Protein AF-A0A951EKY8-F1 (afdb_monomer_lite)

Secondary structure (DSSP, 8-state):
------------------------SS-PEE--TTTTT--HHHHHHHHHHHTTTT-SEEEEEETTEEEEEEE-TT--TTS----GGGHHHHHHHHHHHHHHTTSS--TT-BGGGGGTTS--SS--HHHHT-BHHHHHTT-S-PPP---------

pLDDT: mean 85.03, std 20.16, range [32.09, 98.56]

Structure (mmCIF, N/CA/C/O backbone):
data_AF-A0A951EKY8-F1
#
_entry.id   AF-A0A951EKY8-F1
#
loop_
_atom_site.group_PDB
_atom_site.id
_atom_site.type_symbol
_atom_site.label_atom_id
_atom_site.label_alt_id
_atom_site.label_comp_id
_atom_site.label_asym_id
_atom_site.label_entity_id
_atom_site.label_seq_id
_atom_site.pdbx_PDB_ins_code
_atom_site.Cartn_x
_atom_site.Cartn_y
_atom_site.Cartn_z
_atom_site.occupancy
_atom_site.B_iso_or_equiv
_atom_site.auth_seq_id
_atom_site.auth_comp_id
_atom_site.auth_asym_id
_atom_site.auth_atom_id
_atom_site.pdbx_PDB_model_num
ATOM 1 N N . MET A 1 1 ? 13.564 -59.745 21.429 1.00 41.94 1 MET A N 1
ATOM 2 C CA . MET A 1 1 ? 13.592 -58.580 20.518 1.00 41.94 1 MET A CA 1
ATOM 3 C C . MET A 1 1 ? 12.880 -58.954 19.229 1.00 41.94 1 MET A C 1
ATOM 5 O O . MET A 1 1 ? 13.396 -59.755 18.466 1.00 41.94 1 MET A O 1
ATOM 9 N N . SER A 1 2 ? 11.675 -58.434 19.017 1.00 32.09 2 SER A N 1
ATOM 10 C CA . SER A 1 2 ? 11.011 -58.405 17.710 1.00 32.09 2 SER A CA 1
ATOM 11 C C . SER A 1 2 ? 10.095 -57.192 17.715 1.00 32.09 2 SER A C 1
ATOM 13 O O . SER A 1 2 ? 9.207 -57.085 18.557 1.00 32.09 2 SER A O 1
ATOM 15 N N . ALA A 1 3 ? 10.426 -56.234 16.858 1.00 32.66 3 ALA A N 1
ATOM 16 C CA . ALA A 1 3 ? 9.755 -54.956 16.724 1.00 32.66 3 ALA A CA 1
ATOM 17 C C . ALA A 1 3 ? 8.484 -55.132 15.883 1.00 32.66 3 ALA A C 1
ATOM 19 O O . ALA A 1 3 ? 8.547 -55.653 14.772 1.00 32.66 3 ALA A O 1
ATOM 20 N N . MET A 1 4 ? 7.340 -54.690 16.406 1.00 35.25 4 MET A N 1
ATOM 21 C CA . MET A 1 4 ? 6.125 -54.501 15.616 1.00 35.25 4 MET A CA 1
ATOM 22 C C . MET A 1 4 ? 6.149 -53.097 15.010 1.00 35.25 4 MET A C 1
ATOM 24 O O . MET A 1 4 ? 6.142 -52.096 15.724 1.00 35.25 4 MET A O 1
ATOM 28 N N . LEU A 1 5 ? 6.203 -53.046 13.680 1.00 34.22 5 LEU A N 1
ATOM 29 C CA . LEU A 1 5 ? 6.086 -51.838 12.872 1.00 34.22 5 LEU A CA 1
ATOM 30 C C . LEU A 1 5 ? 4.602 -51.430 12.825 1.00 34.22 5 LEU A C 1
ATOM 32 O O . LEU A 1 5 ? 3.786 -52.131 12.230 1.00 34.22 5 LEU A O 1
ATOM 36 N N . ALA A 1 6 ? 4.236 -50.313 13.454 1.00 37.16 6 ALA A N 1
ATOM 37 C CA . ALA A 1 6 ? 2.909 -49.723 13.306 1.00 37.16 6 ALA A CA 1
ATOM 38 C C . ALA A 1 6 ? 2.888 -48.850 12.041 1.00 37.16 6 ALA A C 1
ATOM 40 O O . ALA A 1 6 ? 3.453 -47.758 12.015 1.00 37.16 6 ALA A O 1
ATOM 41 N N . ALA A 1 7 ? 2.256 -49.343 10.975 1.00 38.19 7 ALA A N 1
ATOM 42 C CA . ALA A 1 7 ? 2.023 -48.573 9.758 1.00 38.19 7 ALA A CA 1
ATOM 43 C C . ALA A 1 7 ? 0.851 -47.600 9.976 1.00 38.19 7 ALA A C 1
ATOM 45 O O . ALA A 1 7 ? -0.319 -47.987 9.920 1.00 38.19 7 ALA A O 1
ATOM 46 N N . ALA A 1 8 ? 1.164 -46.328 10.232 1.00 42.41 8 ALA A N 1
ATOM 47 C CA . ALA A 1 8 ? 0.175 -45.259 10.261 1.00 42.41 8 ALA A CA 1
ATOM 48 C C . ALA A 1 8 ? -0.400 -45.059 8.851 1.00 42.41 8 ALA A C 1
ATOM 50 O O . ALA A 1 8 ? 0.282 -44.585 7.943 1.00 42.41 8 ALA A O 1
ATOM 51 N N . HIS A 1 9 ? -1.662 -45.441 8.662 1.00 40.03 9 HIS A N 1
ATOM 52 C CA . HIS A 1 9 ? -2.409 -45.111 7.455 1.00 40.03 9 HIS A CA 1
ATOM 53 C C . HIS A 1 9 ? -2.763 -43.624 7.506 1.00 40.03 9 HIS A C 1
ATOM 55 O O . HIS A 1 9 ? -3.662 -43.211 8.238 1.00 40.03 9 HIS A O 1
ATOM 61 N N . VAL A 1 10 ? -2.040 -42.817 6.733 1.00 47.44 10 VAL A N 1
ATOM 62 C CA . VAL A 1 10 ? -2.426 -41.435 6.445 1.00 47.44 10 VAL A CA 1
ATOM 63 C C . VAL A 1 10 ? -3.639 -41.505 5.519 1.00 47.44 10 VAL A C 1
ATOM 65 O O . VAL A 1 10 ? -3.511 -41.759 4.324 1.00 47.44 10 VAL A O 1
ATOM 68 N N . GLY A 1 11 ? -4.835 -41.359 6.092 1.00 44.69 11 GLY A N 1
ATOM 69 C CA . GLY A 1 11 ? -6.054 -41.161 5.311 1.00 44.69 11 GLY A CA 1
ATOM 70 C C . GLY A 1 11 ? -5.935 -39.897 4.452 1.00 44.69 11 GLY A C 1
ATOM 71 O O . GLY A 1 11 ? -5.179 -38.989 4.813 1.00 44.69 11 GLY A O 1
ATOM 72 N N . PRO A 1 12 ? -6.652 -39.810 3.317 1.00 42.84 12 PRO A N 1
ATOM 73 C CA . PRO A 1 12 ? -6.589 -38.632 2.468 1.00 42.84 12 PRO A CA 1
ATOM 74 C C . PRO A 1 12 ? -6.970 -37.409 3.301 1.00 42.84 12 PRO A C 1
ATOM 76 O O . PRO A 1 12 ? -8.019 -37.388 3.952 1.00 42.84 12 PRO A O 1
ATOM 79 N N . ALA A 1 13 ? -6.090 -36.407 3.303 1.00 48.16 13 ALA A N 1
ATOM 80 C CA . ALA A 1 13 ? -6.372 -35.113 3.890 1.00 48.16 13 ALA A CA 1
ATOM 81 C C . ALA A 1 13 ? -7.689 -34.616 3.290 1.00 48.16 13 ALA A C 1
ATOM 83 O O . ALA A 1 13 ? -7.795 -34.411 2.079 1.00 48.16 13 ALA A O 1
ATOM 84 N N . ARG A 1 14 ? -8.716 -34.476 4.134 1.00 41.47 14 ARG A N 1
ATOM 85 C CA . ARG A 1 14 ? -9.937 -33.769 3.764 1.00 41.47 14 ARG A CA 1
ATOM 86 C C . ARG A 1 14 ? -9.487 -32.389 3.303 1.00 41.47 14 ARG A C 1
ATOM 88 O O . ARG A 1 14 ? -9.031 -31.596 4.123 1.00 41.47 14 ARG A O 1
ATOM 95 N N . ALA A 1 15 ? -9.594 -32.121 2.004 1.00 41.44 15 ALA A N 1
ATOM 96 C CA . ALA A 1 15 ? -9.589 -30.761 1.510 1.00 41.44 15 ALA A CA 1
ATOM 97 C C . ALA A 1 15 ? -10.687 -30.042 2.295 1.00 41.44 15 ALA A C 1
ATOM 99 O O . ALA A 1 15 ? -11.866 -30.383 2.170 1.00 41.44 15 ALA A O 1
ATOM 100 N N . GLN A 1 16 ? -10.290 -29.136 3.189 1.00 44.69 16 GLN A N 1
ATOM 101 C CA . GLN A 1 16 ? -11.216 -28.180 3.768 1.00 44.69 16 GLN A CA 1
ATOM 102 C C . GLN A 1 16 ? -11.884 -27.503 2.576 1.00 44.69 16 GLN A C 1
ATOM 104 O O . GLN A 1 16 ? -11.219 -26.846 1.775 1.00 44.69 16 GLN A O 1
AT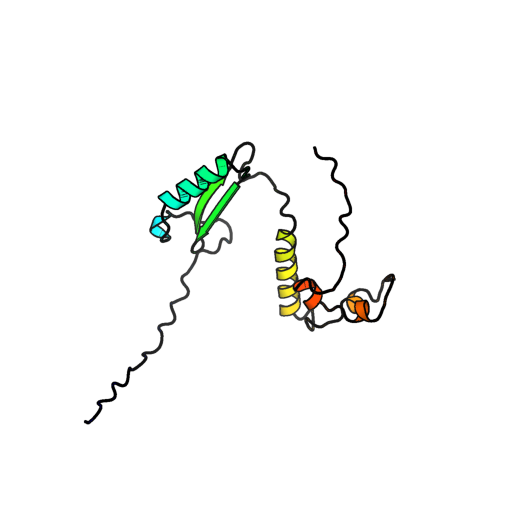OM 109 N N . THR A 1 17 ? -13.181 -27.765 2.409 1.00 43.06 17 THR A N 1
ATOM 110 C CA . THR A 1 17 ? -14.055 -26.994 1.531 1.00 43.06 17 THR A CA 1
ATOM 111 C C . THR A 1 17 ? -13.713 -25.538 1.758 1.00 43.06 17 THR A C 1
ATOM 113 O O . THR A 1 17 ? -13.765 -25.107 2.909 1.00 43.06 17 THR A O 1
ATOM 116 N N . ALA A 1 18 ? -13.293 -24.845 0.696 1.00 48.94 18 ALA A N 1
ATOM 117 C CA . ALA A 1 18 ? -13.015 -23.421 0.721 1.00 48.94 18 ALA A CA 1
ATOM 118 C C . ALA A 1 18 ? -14.198 -22.745 1.411 1.00 48.94 18 ALA A C 1
ATOM 120 O O . ALA A 1 18 ? -15.296 -22.685 0.854 1.00 48.94 18 ALA A O 1
ATOM 121 N N . ASP A 1 19 ? -13.989 -22.368 2.671 1.00 50.12 19 ASP A N 1
ATOM 122 C CA . ASP A 1 19 ? -14.980 -21.659 3.448 1.00 50.12 19 ASP A CA 1
ATOM 123 C C . ASP A 1 19 ? -15.334 -20.422 2.631 1.00 50.12 19 ASP A C 1
ATOM 125 O O . ASP A 1 19 ? -14.440 -19.747 2.103 1.00 50.12 19 ASP A O 1
ATOM 129 N N . GLN A 1 20 ? -16.631 -20.190 2.448 1.00 55.75 20 GLN A N 1
ATOM 130 C CA . GLN A 1 20 ? -17.171 -19.042 1.734 1.00 55.75 20 GLN A CA 1
ATOM 131 C C . GLN A 1 20 ? -16.903 -17.798 2.584 1.00 55.75 20 GLN A C 1
ATOM 133 O O . GLN A 1 20 ? -17.828 -17.174 3.099 1.00 55.75 20 GLN A O 1
ATOM 138 N N . SER A 1 21 ? -15.627 -17.455 2.785 1.00 56.38 21 SER A N 1
ATOM 139 C CA . SER A 1 21 ? -15.245 -16.189 3.377 1.00 56.38 21 SER A CA 1
ATOM 140 C C . SER A 1 21 ? -15.909 -15.127 2.509 1.00 56.38 21 SER A C 1
ATOM 142 O O . SER A 1 21 ? -15.647 -15.093 1.301 1.00 56.38 21 SER A O 1
ATOM 144 N N . PRO A 1 22 ? -16.818 -14.322 3.079 1.00 67.12 22 PRO A N 1
ATOM 145 C CA . PRO A 1 22 ? -17.482 -13.260 2.358 1.00 67.12 22 PRO A CA 1
ATOM 146 C C . PRO A 1 22 ? -16.401 -12.241 2.025 1.00 67.12 22 PRO A C 1
ATOM 148 O O . PRO A 1 22 ? -16.022 -11.411 2.843 1.00 67.12 22 PRO A O 1
ATOM 151 N N . TRP A 1 23 ? -15.821 -12.376 0.837 1.00 58.78 23 TRP A N 1
ATOM 152 C CA . TRP A 1 23 ? -14.910 -11.380 0.312 1.00 58.78 23 TRP A CA 1
ATOM 153 C C . TRP A 1 23 ? -15.731 -10.116 0.061 1.00 58.78 23 TRP A C 1
ATOM 155 O O . TRP A 1 23 ? -16.798 -10.199 -0.559 1.00 58.78 23 TRP A O 1
ATOM 165 N N . PRO A 1 24 ? -15.278 -8.950 0.535 1.00 62.19 24 PRO A N 1
ATOM 166 C CA . PRO A 1 24 ? -16.014 -7.712 0.352 1.00 62.19 24 PRO A CA 1
ATOM 167 C C . PRO A 1 24 ? -16.027 -7.376 -1.139 1.00 62.19 24 PRO A C 1
ATOM 169 O O . PRO A 1 24 ? -15.028 -6.970 -1.724 1.00 62.19 24 PRO A O 1
ATOM 172 N N . THR A 1 25 ? -17.171 -7.588 -1.779 1.00 70.88 25 THR A N 1
ATOM 173 C CA . THR A 1 25 ? -17.420 -7.101 -3.143 1.00 70.88 25 THR A CA 1
ATOM 174 C C . THR A 1 25 ? -18.167 -5.773 -3.119 1.00 70.88 25 THR A C 1
ATOM 176 O O . THR A 1 25 ? -17.973 -4.951 -4.008 1.00 70.88 25 THR A O 1
ATOM 179 N N . LYS A 1 26 ? -18.998 -5.542 -2.095 1.00 70.88 26 LYS A N 1
ATOM 180 C CA . LYS A 1 26 ? -19.759 -4.297 -1.906 1.00 70.88 26 LYS A CA 1
ATOM 181 C C . LYS A 1 26 ? -19.618 -3.729 -0.501 1.00 70.88 26 LYS A C 1
ATOM 183 O O . LYS A 1 26 ? -19.402 -2.535 -0.358 1.00 70.88 26 LYS A O 1
ATOM 188 N N . GLU A 1 27 ? -19.702 -4.585 0.512 1.00 81.62 27 GLU A N 1
ATOM 189 C CA . GLU A 1 27 ? -19.595 -4.202 1.918 1.00 81.62 27 GLU A CA 1
ATOM 190 C C . GLU A 1 27 ? -18.821 -5.268 2.690 1.00 81.62 27 GLU A C 1
ATOM 192 O O . GLU A 1 27 ? -18.762 -6.435 2.285 1.00 81.62 27 GLU A O 1
ATOM 197 N N . TRP A 1 28 ? -18.226 -4.853 3.804 1.00 88.44 28 TRP A N 1
ATOM 198 C CA . TRP A 1 28 ? -17.619 -5.759 4.763 1.00 88.44 28 TRP A CA 1
ATOM 199 C C . TRP A 1 28 ? -18.658 -6.212 5.782 1.00 88.44 28 TRP A C 1
ATOM 201 O O . TRP A 1 28 ? -19.403 -5.400 6.324 1.00 88.44 28 TRP A O 1
ATOM 211 N N . LEU A 1 29 ? -18.667 -7.507 6.093 1.00 92.25 29 LEU A N 1
ATOM 212 C CA . LEU A 1 29 ? -19.410 -8.003 7.246 1.00 92.25 29 LEU A CA 1
ATOM 213 C C . LEU A 1 29 ? -18.609 -7.762 8.527 1.00 92.25 29 LEU A C 1
ATOM 215 O O . LEU A 1 29 ? -17.379 -7.813 8.514 1.00 92.25 29 LEU A O 1
ATOM 219 N N . THR A 1 30 ? -19.305 -7.566 9.641 1.00 94.19 30 THR A N 1
ATOM 220 C CA . THR A 1 30 ? -18.710 -7.486 10.979 1.00 94.19 30 THR A CA 1
ATOM 221 C C . THR A 1 30 ? -18.943 -8.788 11.748 1.00 94.19 30 THR A C 1
ATOM 223 O O . THR A 1 30 ? -19.870 -9.545 11.455 1.00 94.19 30 THR A O 1
ATOM 226 N N . SER A 1 31 ? -18.076 -9.095 12.710 1.00 96.19 31 SER A N 1
ATOM 227 C CA . SER A 1 31 ? -18.260 -10.205 13.654 1.00 96.19 31 SER A CA 1
ATOM 228 C C . SER A 1 31 ? -17.522 -9.916 14.952 1.00 96.19 31 SER A C 1
ATOM 230 O O . SER A 1 31 ? -16.644 -9.054 15.004 1.00 96.19 31 SER A O 1
ATOM 232 N N . THR A 1 32 ? -17.904 -10.615 16.016 1.00 97.88 32 THR A N 1
ATOM 233 C CA . THR A 1 32 ? -17.238 -10.471 17.310 1.00 97.88 32 THR A CA 1
ATOM 234 C C . THR A 1 32 ? -15.820 -11.058 17.278 1.00 97.88 32 THR A C 1
ATOM 236 O O . THR A 1 32 ? -15.546 -11.985 16.505 1.00 97.88 32 THR A O 1
ATOM 239 N N . PRO A 1 33 ? -14.905 -10.563 18.132 1.00 98.25 33 PRO A N 1
ATOM 240 C CA . PRO A 1 33 ? -13.596 -11.179 18.324 1.00 98.25 33 PRO A CA 1
ATOM 241 C C . PRO A 1 33 ? -13.673 -12.684 18.574 1.00 98.25 33 PRO A C 1
ATOM 243 O O . PRO A 1 33 ? -12.987 -13.449 17.897 1.00 98.25 33 PRO A O 1
ATOM 246 N N . GLU A 1 34 ? -14.551 -13.120 19.473 1.00 98.50 34 GLU A N 1
ATOM 247 C CA . GLU A 1 34 ? -14.663 -14.506 19.920 1.00 98.50 34 GLU A CA 1
ATOM 248 C C . GLU A 1 34 ? -15.107 -15.449 18.794 1.00 98.50 34 GLU A C 1
ATOM 250 O O . GLU A 1 34 ? -14.520 -16.518 18.622 1.00 98.50 34 GLU A O 1
ATOM 255 N N . GLU A 1 35 ? -16.079 -15.040 17.974 1.00 97.62 35 GLU A N 1
ATOM 256 C CA . GLU A 1 35 ? -16.511 -15.796 16.786 1.00 97.62 35 GLU A CA 1
ATOM 257 C C . GLU A 1 35 ? -15.394 -15.940 15.753 1.00 97.62 35 GLU A C 1
ATOM 259 O O . GLU A 1 35 ? -15.322 -16.940 15.039 1.00 97.62 35 GLU A O 1
ATOM 264 N N . GLN A 1 36 ? -14.501 -14.953 15.686 1.00 97.00 36 GLN A N 1
ATOM 265 C CA . GLN A 1 36 ? -13.315 -15.013 14.846 1.00 97.00 36 GLN A CA 1
ATOM 266 C C . GLN A 1 36 ? -12.106 -15.599 15.574 1.00 97.00 36 GLN A C 1
ATOM 268 O O . GLN A 1 36 ? -11.016 -15.571 15.012 1.00 97.00 36 GLN A O 1
ATOM 273 N N . GLY A 1 37 ? -12.261 -16.154 16.782 1.00 97.62 37 GLY A N 1
ATOM 274 C CA . GLY A 1 37 ? -11.191 -16.781 17.561 1.00 97.62 37 GLY A CA 1
ATOM 275 C C . GLY A 1 37 ? -10.108 -15.802 18.023 1.00 97.62 37 GLY A C 1
ATOM 276 O O . GLY A 1 37 ? -8.923 -16.139 17.981 1.00 97.62 37 GLY A O 1
ATOM 277 N N . MET A 1 38 ? -10.496 -14.576 18.368 1.00 98.12 38 MET A N 1
ATOM 278 C CA . MET A 1 38 ? -9.640 -13.493 18.853 1.00 98.12 38 MET A CA 1
ATOM 279 C C . MET A 1 38 ? -10.060 -13.073 20.269 1.00 98.12 38 MET A C 1
ATOM 281 O O . MET A 1 38 ? -11.238 -13.097 20.607 1.00 98.12 38 MET A O 1
ATOM 285 N N . ASP A 1 39 ? -9.091 -12.677 21.096 1.00 98.38 39 ASP A N 1
ATOM 286 C CA . ASP A 1 39 ? -9.329 -12.174 22.456 1.00 98.38 39 ASP A CA 1
ATOM 287 C C . ASP A 1 39 ? -9.780 -10.703 22.410 1.00 98.38 39 ASP A C 1
ATOM 289 O O . ASP A 1 39 ? -8.990 -9.814 22.068 1.00 98.38 39 ASP A O 1
ATOM 293 N N . SER A 1 40 ? -11.037 -10.433 22.777 1.00 98.31 40 SER A N 1
ATOM 294 C CA . SER A 1 40 ? -11.578 -9.070 22.844 1.00 98.31 40 SER A CA 1
ATOM 295 C C . SER A 1 40 ? -10.815 -8.170 23.816 1.00 98.31 40 SER A C 1
ATOM 297 O O . SER A 1 40 ? -10.634 -6.985 23.531 1.00 98.31 40 SER A O 1
ATOM 299 N N . ALA A 1 41 ? -10.284 -8.704 24.920 1.00 98.56 41 ALA A N 1
ATOM 300 C CA . ALA A 1 41 ? -9.504 -7.918 25.868 1.00 98.56 41 ALA A CA 1
ATOM 301 C C . ALA A 1 41 ? -8.157 -7.488 25.267 1.00 98.56 41 ALA A C 1
ATOM 303 O O . ALA A 1 41 ? -7.680 -6.385 25.545 1.00 98.56 41 ALA A O 1
ATOM 304 N N . ALA A 1 42 ? -7.535 -8.325 24.433 1.00 98.31 42 ALA A N 1
ATOM 305 C CA . ALA A 1 42 ? -6.325 -7.955 23.701 1.00 98.31 42 ALA A CA 1
ATOM 306 C C . ALA A 1 42 ? -6.592 -6.863 22.661 1.00 98.31 42 ALA A C 1
ATOM 308 O O . ALA A 1 42 ? -5.829 -5.898 22.587 1.00 98.31 42 ALA A O 1
ATOM 309 N N . LEU A 1 43 ? -7.688 -6.977 21.909 1.00 98.38 43 LEU A N 1
ATOM 310 C CA . LEU A 1 43 ? -8.085 -5.962 20.931 1.00 98.38 43 LEU A CA 1
ATOM 311 C C . LEU A 1 43 ? -8.430 -4.633 21.609 1.00 98.38 43 LEU A C 1
ATOM 313 O O . LEU A 1 43 ? -7.968 -3.588 21.160 1.00 98.38 43 LEU A O 1
ATOM 317 N N . ALA A 1 44 ? -9.124 -4.661 22.748 1.00 98.12 44 ALA A N 1
ATOM 318 C CA . ALA A 1 44 ? -9.398 -3.463 23.538 1.00 98.12 44 ALA A CA 1
ATOM 319 C C . ALA A 1 44 ? -8.109 -2.774 24.025 1.00 98.12 44 ALA A C 1
ATOM 321 O O . ALA A 1 44 ? -8.003 -1.550 23.960 1.00 98.12 44 ALA A O 1
ATOM 322 N N . ARG A 1 45 ? -7.096 -3.542 24.460 1.00 98.12 45 ARG A N 1
ATOM 323 C CA . ARG A 1 45 ? -5.778 -2.984 24.817 1.00 98.12 45 ARG A CA 1
ATOM 324 C C . ARG A 1 45 ? -5.083 -2.336 23.619 1.00 98.12 45 ARG A C 1
ATOM 326 O O . ARG A 1 45 ? -4.471 -1.288 23.793 1.00 98.12 45 ARG A O 1
ATOM 333 N N . LEU A 1 46 ? -5.185 -2.924 22.426 1.00 97.75 46 LEU A N 1
ATOM 334 C CA . LEU A 1 46 ? -4.626 -2.3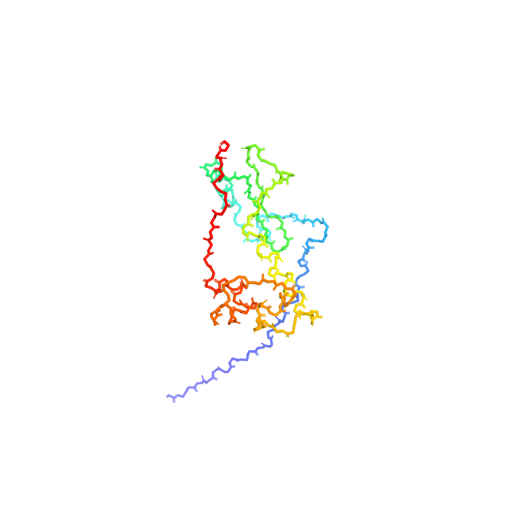42 21.201 1.00 97.75 46 LEU A CA 1
ATOM 335 C C . LEU A 1 46 ? -5.349 -1.044 20.808 1.00 97.75 46 LEU A C 1
ATOM 337 O O . LEU A 1 46 ? -4.696 -0.060 20.473 1.00 97.75 46 LEU A O 1
ATOM 341 N N . VAL A 1 47 ? -6.680 -1.009 20.917 1.00 98.00 47 VAL A N 1
ATOM 342 C CA . VAL A 1 47 ? -7.461 0.216 20.689 1.00 98.00 47 VAL A CA 1
ATOM 343 C C . VAL A 1 47 ? -7.051 1.310 21.680 1.00 98.00 47 VAL A C 1
ATOM 345 O O . VAL A 1 47 ? -6.783 2.436 21.266 1.00 98.00 47 VAL A O 1
ATOM 348 N N . ALA A 1 48 ? -6.928 0.980 22.969 1.00 97.19 48 ALA A N 1
ATOM 349 C CA . ALA A 1 48 ? -6.482 1.926 23.993 1.00 97.19 48 ALA A CA 1
ATOM 350 C C . ALA A 1 48 ? -5.035 2.399 23.774 1.00 97.19 48 ALA A C 1
ATOM 352 O O . ALA A 1 48 ? -4.713 3.555 24.043 1.00 97.19 48 ALA A O 1
ATOM 353 N N . TYR A 1 49 ? -4.164 1.525 23.261 1.00 97.38 49 TYR A N 1
ATOM 354 C CA . TYR A 1 49 ? -2.788 1.876 22.920 1.00 97.38 49 TYR A CA 1
ATOM 355 C C . TYR A 1 49 ? -2.740 2.987 21.864 1.00 97.38 49 TYR A C 1
ATOM 357 O O . TYR A 1 49 ? -1.995 3.951 22.042 1.00 97.38 49 TYR A O 1
ATOM 365 N N . GLY A 1 50 ? -3.575 2.907 20.821 1.00 96.25 50 GLY A N 1
ATOM 366 C CA . GLY A 1 50 ? -3.621 3.913 19.754 1.00 96.25 50 GLY A CA 1
ATOM 367 C C . GLY A 1 50 ? -3.932 5.332 20.245 1.00 96.25 50 GLY A C 1
ATOM 368 O O . GLY A 1 50 ? -3.353 6.287 19.736 1.00 96.25 50 GLY A O 1
ATOM 369 N N . THR A 1 51 ? -4.737 5.480 21.307 1.00 92.31 51 THR A N 1
ATOM 370 C CA . THR A 1 51 ? -5.062 6.791 21.907 1.00 92.31 51 THR A CA 1
ATOM 371 C C . THR A 1 51 ? -3.823 7.543 22.410 1.00 92.31 51 THR A C 1
ATOM 373 O O . THR A 1 51 ? -3.846 8.767 22.483 1.00 92.31 51 THR A O 1
ATOM 376 N N . GLY A 1 52 ? -2.747 6.833 22.762 1.00 91.81 52 GLY A N 1
ATOM 377 C CA . GLY A 1 52 ? -1.500 7.427 23.256 1.00 91.81 52 GLY A CA 1
ATOM 378 C C . GLY A 1 52 ? -0.344 7.455 22.251 1.00 91.81 52 GLY A C 1
ATOM 379 O O . GLY A 1 52 ? 0.758 7.813 22.656 1.00 91.81 52 GLY A O 1
ATOM 380 N N . HIS A 1 53 ? -0.553 7.028 20.999 1.00 95.00 53 HIS A N 1
ATOM 381 C CA . HIS A 1 53 ? 0.531 6.774 20.033 1.00 95.00 53 HIS A CA 1
ATOM 382 C C . HIS A 1 53 ? 0.241 7.314 18.624 1.00 95.00 53 HIS A C 1
ATOM 384 O O . HIS A 1 53 ? 0.701 6.732 17.644 1.00 95.00 53 HIS A O 1
ATOM 390 N N . ASP A 1 54 ? -0.511 8.413 18.525 1.00 92.12 54 ASP A N 1
ATOM 391 C CA . ASP A 1 54 ? -0.783 9.131 17.269 1.00 92.12 54 ASP A CA 1
ATOM 392 C C . ASP A 1 54 ? -1.344 8.236 16.151 1.00 92.12 54 ASP A C 1
ATOM 394 O O . ASP A 1 54 ? -0.981 8.357 14.981 1.00 92.12 54 ASP A O 1
ATOM 398 N N . PHE A 1 55 ? -2.216 7.290 16.507 1.00 96.31 55 PHE A N 1
ATOM 399 C CA . PHE A 1 55 ? -2.954 6.542 15.496 1.00 96.31 55 PHE A CA 1
ATOM 400 C C . PHE A 1 55 ? -4.026 7.446 14.907 1.00 96.31 55 PHE A C 1
ATOM 402 O O . PHE A 1 55 ? -4.776 8.059 15.654 1.00 96.31 55 PHE A O 1
ATOM 409 N N . ASP A 1 56 ? -4.156 7.453 13.584 1.00 95.75 56 ASP A N 1
ATOM 410 C CA . ASP A 1 56 ? -5.312 8.065 12.926 1.00 95.75 56 ASP A CA 1
ATOM 411 C C . ASP A 1 56 ? -6.505 7.088 12.939 1.00 95.75 56 ASP A C 1
ATOM 413 O O . ASP A 1 56 ? -7.645 7.450 13.237 1.00 95.75 56 ASP A O 1
ATOM 417 N N . SER A 1 57 ? -6.236 5.805 12.666 1.00 96.62 57 SER A N 1
ATOM 418 C CA . SER A 1 57 ? -7.224 4.721 12.669 1.00 96.62 57 SER A CA 1
ATOM 419 C C . SER A 1 57 ? -6.586 3.342 12.885 1.00 96.62 57 SER A C 1
ATOM 421 O O . SER A 1 57 ? -5.376 3.161 12.735 1.00 96.62 57 SER A O 1
ATOM 423 N N . LEU A 1 58 ? -7.414 2.357 13.239 1.00 97.19 58 LEU A N 1
ATOM 424 C CA . LEU A 1 58 ? -7.070 0.939 13.336 1.00 97.19 58 LEU A CA 1
ATOM 425 C C . LEU A 1 58 ? -8.209 0.104 12.747 1.00 97.19 58 LEU A C 1
ATOM 427 O O . LEU A 1 58 ? -9.345 0.226 13.194 1.00 97.19 58 LEU A O 1
ATOM 431 N N . LEU A 1 59 ? -7.893 -0.798 11.817 1.00 96.50 59 LEU A N 1
ATOM 432 C CA . LEU A 1 59 ? -8.837 -1.766 11.258 1.00 96.50 59 LEU A CA 1
ATOM 433 C C . LEU A 1 59 ? -8.245 -3.176 11.322 1.00 96.50 59 LEU A C 1
ATOM 435 O O . LEU A 1 59 ? -7.141 -3.418 10.835 1.00 96.50 59 LEU A O 1
ATOM 439 N N . VAL A 1 60 ? -8.989 -4.117 11.901 1.00 97.06 60 VAL A N 1
ATOM 440 C CA . VAL A 1 60 ? -8.599 -5.526 12.016 1.00 97.06 60 VAL A CA 1
ATOM 441 C C . VAL A 1 60 ? -9.652 -6.398 11.349 1.00 97.06 60 VAL A C 1
ATOM 443 O O . VAL A 1 60 ? -10.817 -6.418 11.752 1.00 97.06 60 VAL A O 1
ATOM 446 N N . VAL A 1 61 ? -9.216 -7.158 10.345 1.00 95.25 61 VAL A N 1
ATOM 447 C CA . VAL A 1 61 ? -10.052 -8.077 9.569 1.00 95.25 61 VAL A CA 1
ATOM 448 C C . VAL A 1 61 ? -9.554 -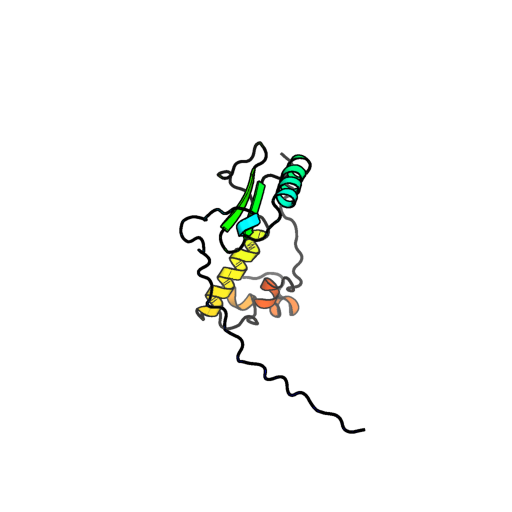9.507 9.753 1.00 95.25 61 VAL A C 1
ATOM 450 O O . VAL A 1 61 ? -8.360 -9.774 9.610 1.00 95.25 61 VAL A O 1
ATOM 453 N N . ARG A 1 62 ? -10.468 -10.451 10.002 1.00 94.38 62 ARG A N 1
ATOM 454 C CA . ARG A 1 62 ? -10.168 -11.888 10.048 1.00 94.38 62 ARG A CA 1
ATOM 455 C C . ARG A 1 62 ? -11.295 -12.705 9.412 1.00 94.38 62 ARG A C 1
ATOM 457 O O . ARG A 1 62 ? -12.464 -12.383 9.582 1.00 94.38 62 ARG A O 1
ATOM 464 N N . HIS A 1 63 ? -10.931 -13.726 8.631 1.00 92.88 63 HIS A N 1
ATOM 465 C CA . HIS A 1 63 ? -11.861 -14.571 7.856 1.00 92.88 63 HIS A CA 1
ATOM 466 C C . HIS A 1 63 ? -12.907 -13.758 7.055 1.00 92.88 63 HIS A C 1
ATOM 468 O O . HIS A 1 63 ? -14.102 -14.059 7.066 1.00 92.88 63 HIS A O 1
ATOM 474 N N . GLY A 1 64 ? -12.461 -12.673 6.408 1.00 91.38 64 GLY A N 1
ATOM 475 C CA . GLY A 1 64 ? -13.315 -11.800 5.592 1.00 91.38 64 GLY A CA 1
ATOM 476 C C . GLY A 1 64 ? -14.260 -10.881 6.377 1.00 91.38 64 GLY A C 1
ATOM 477 O O . GLY A 1 64 ? -15.169 -10.312 5.783 1.00 91.38 64 GLY A O 1
ATOM 478 N N . ARG A 1 65 ? -14.086 -10.736 7.697 1.00 93.00 65 ARG A N 1
ATOM 479 C CA . ARG A 1 65 ? -14.966 -9.930 8.555 1.00 93.00 65 ARG A CA 1
ATOM 480 C C . ARG A 1 65 ? -14.180 -8.897 9.343 1.00 93.00 65 ARG A C 1
ATOM 482 O O . ARG A 1 65 ? -13.092 -9.201 9.831 1.00 93.00 65 ARG A O 1
ATOM 489 N N . ILE A 1 66 ? -14.738 -7.701 9.488 1.00 95.50 66 ILE A N 1
ATOM 490 C CA . ILE A 1 66 ? -14.225 -6.682 10.404 1.00 95.50 66 ILE A CA 1
ATOM 491 C C . ILE A 1 66 ? -14.502 -7.156 11.830 1.00 95.50 66 ILE A C 1
ATOM 493 O O . ILE A 1 66 ? -15.643 -7.446 12.189 1.00 95.50 66 ILE A O 1
ATOM 497 N N . VAL A 1 67 ? -13.441 -7.245 12.624 1.00 97.69 67 VAL A N 1
ATOM 498 C CA . VAL A 1 67 ? -13.490 -7.708 14.018 1.00 97.69 67 VAL A CA 1
ATOM 499 C C . VAL A 1 67 ? -13.328 -6.549 14.991 1.00 97.69 67 VAL A C 1
ATOM 501 O O . VAL A 1 67 ? -13.879 -6.548 16.089 1.00 97.69 67 VAL A O 1
ATOM 504 N N . THR A 1 68 ? -12.540 -5.548 14.612 1.00 98.06 68 THR A N 1
ATOM 505 C CA . THR A 1 68 ? -12.335 -4.331 15.396 1.00 98.06 68 THR A CA 1
ATOM 506 C C . THR A 1 68 ? -11.986 -3.194 14.456 1.00 98.06 68 THR A C 1
ATOM 508 O O . THR A 1 68 ? -11.195 -3.368 13.531 1.00 98.06 68 THR A O 1
ATOM 511 N N . GLU A 1 69 ? -12.571 -2.035 14.719 1.00 96.94 69 GLU A N 1
ATOM 512 C CA . GLU A 1 69 ? -12.344 -0.801 13.986 1.00 96.94 69 GLU A CA 1
ATOM 513 C C . GLU A 1 69 ? -12.374 0.363 14.980 1.00 96.94 69 GLU A C 1
ATOM 515 O O . GLU A 1 69 ? -13.229 0.403 15.867 1.00 96.94 69 GLU A O 1
ATOM 520 N N . ALA A 1 70 ? -11.414 1.277 14.874 1.00 97.06 70 ALA A N 1
ATOM 521 C CA . ALA A 1 70 ? -11.317 2.457 15.722 1.00 97.06 70 ALA A CA 1
ATOM 522 C C . ALA A 1 70 ? -10.760 3.644 14.932 1.00 97.06 70 ALA A C 1
ATOM 524 O O . ALA A 1 70 ? -9.861 3.487 14.107 1.00 97.06 70 ALA A O 1
ATOM 525 N N . TYR A 1 71 ? -11.271 4.832 15.240 1.00 97.06 71 TYR A N 1
ATOM 526 C CA . TYR A 1 71 ? -10.854 6.108 14.668 1.00 97.06 71 TYR A CA 1
ATOM 527 C C . TYR A 1 71 ? -10.545 7.067 15.808 1.00 97.06 71 TYR A C 1
ATOM 529 O O . TYR A 1 71 ? -11.279 7.108 16.800 1.00 97.06 71 TYR A O 1
ATOM 537 N N . TYR A 1 72 ? -9.462 7.822 15.682 1.00 96.62 72 TYR A N 1
ATOM 538 C CA . TYR A 1 72 ? -8.991 8.710 16.738 1.00 96.62 72 TYR A CA 1
ATOM 539 C C . TYR A 1 72 ? -9.117 10.154 16.264 1.00 96.62 72 TYR A C 1
ATOM 541 O O . TYR A 1 72 ? -8.747 10.484 15.143 1.00 96.62 72 TYR A O 1
ATOM 549 N N . ALA A 1 73 ? -9.669 11.028 17.105 1.00 92.75 73 ALA A N 1
ATOM 550 C CA . ALA A 1 73 ? -9.931 12.408 16.710 1.00 92.75 73 ALA A CA 1
ATOM 551 C C . ALA A 1 73 ? -8.634 13.136 16.281 1.00 92.75 73 ALA A C 1
ATOM 553 O O . ALA A 1 73 ? -7.613 12.987 16.954 1.00 92.75 73 ALA A O 1
ATOM 554 N N . PRO A 1 74 ? -8.675 13.965 15.218 1.00 92.88 74 PRO A N 1
ATOM 555 C CA . PRO A 1 74 ? -9.863 14.396 14.470 1.00 92.88 74 PRO A CA 1
ATOM 556 C C . PRO A 1 74 ? -10.252 13.492 13.279 1.00 92.88 74 PRO A C 1
ATOM 558 O O . PRO A 1 74 ? -11.087 13.902 12.475 1.00 92.88 74 PRO A O 1
ATOM 561 N N . TYR A 1 75 ? -9.657 12.308 13.133 1.00 95.44 75 TYR A N 1
ATOM 562 C CA . TYR A 1 75 ? -9.849 11.433 11.975 1.00 95.44 75 TYR A CA 1
ATOM 563 C C . TYR A 1 75 ? -11.140 10.606 12.060 1.00 95.44 75 TYR A C 1
ATOM 565 O O . TYR A 1 75 ? -11.618 10.258 13.143 1.00 95.44 75 TYR A O 1
ATOM 573 N N . THR A 1 76 ? -11.703 10.290 10.895 1.00 94.38 76 THR A N 1
ATOM 574 C CA . THR A 1 76 ? -12.956 9.540 10.715 1.00 94.38 76 THR A CA 1
ATOM 575 C C . THR A 1 76 ? -12.810 8.539 9.566 1.00 94.38 76 THR A C 1
ATOM 577 O O . THR A 1 76 ? -11.902 8.663 8.746 1.00 94.38 76 THR A O 1
ATOM 580 N N . GLY A 1 77 ? -13.698 7.543 9.482 1.00 90.56 77 GLY A N 1
ATOM 581 C CA . GLY A 1 77 ? -13.610 6.484 8.461 1.00 90.56 77 GLY A CA 1
ATOM 582 C C . GLY A 1 77 ? -13.840 6.924 7.017 1.00 90.56 77 GLY A C 1
ATOM 583 O O . GLY A 1 77 ? -13.471 6.213 6.087 1.00 90.56 77 GLY A O 1
ATOM 584 N N . ASP A 1 78 ? -14.421 8.099 6.813 1.00 90.75 78 ASP A N 1
ATOM 585 C CA . ASP A 1 78 ? -14.637 8.723 5.509 1.00 90.75 78 ASP A CA 1
ATOM 586 C C . ASP A 1 78 ? -13.510 9.686 5.102 1.00 90.75 78 ASP A C 1
ATOM 588 O O . ASP A 1 78 ? -13.485 10.172 3.966 1.00 90.75 78 ASP A O 1
ATOM 592 N N . LEU A 1 79 ? -12.555 9.953 5.998 1.00 94.12 79 LEU A N 1
ATOM 593 C CA . LEU A 1 79 ? -11.447 10.853 5.718 1.00 94.12 79 LEU A CA 1
ATOM 594 C C . LEU A 1 79 ? -10.384 10.161 4.855 1.00 94.12 79 LEU A C 1
ATOM 596 O O . LEU A 1 79 ? -9.928 9.055 5.136 1.00 94.12 79 LEU A O 1
ATOM 600 N N . GLN A 1 80 ? -9.966 10.827 3.780 1.00 93.69 80 GLN A N 1
ATOM 601 C CA . GLN A 1 80 ? -8.937 10.302 2.885 1.00 93.69 80 GLN A CA 1
ATOM 602 C C . GLN A 1 80 ? -7.538 10.458 3.490 1.00 93.69 80 GLN A C 1
ATOM 604 O O . GLN A 1 80 ? -7.174 11.538 3.954 1.00 93.69 80 GLN A O 1
ATOM 609 N N . HIS A 1 81 ? -6.731 9.399 3.392 1.00 91.31 81 HIS A N 1
ATOM 610 C CA . HIS A 1 81 ? -5.335 9.385 3.828 1.00 91.31 81 HIS A CA 1
ATOM 611 C C . HIS A 1 81 ? -4.371 9.201 2.654 1.00 91.31 81 HIS A C 1
ATOM 613 O O . HIS A 1 81 ? -4.623 8.438 1.717 1.00 91.31 81 HIS A O 1
ATOM 619 N N . GLU A 1 82 ? -3.215 9.858 2.737 1.00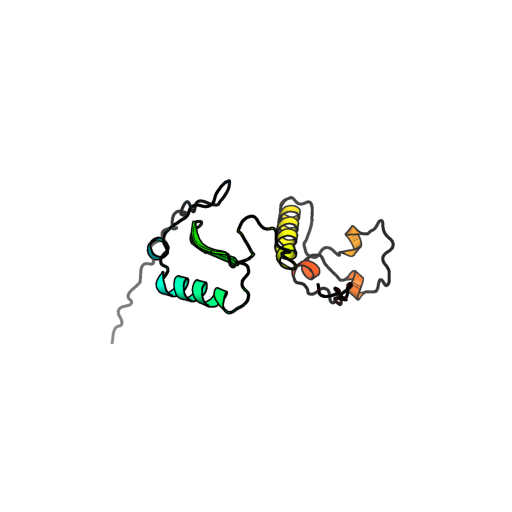 92.12 82 GLU A N 1
ATOM 620 C CA . GLU A 1 82 ? -2.079 9.548 1.874 1.00 92.12 82 GLU A CA 1
ATOM 621 C C . GLU A 1 82 ? -1.503 8.184 2.277 1.00 92.12 82 GLU A C 1
ATOM 623 O O . GLU A 1 82 ? -0.904 8.022 3.335 1.00 92.12 82 GLU A O 1
ATOM 628 N N . ILE A 1 83 ? -1.675 7.174 1.423 1.00 92.75 83 ILE A N 1
ATOM 629 C CA . ILE A 1 83 ? -1.250 5.795 1.727 1.00 92.75 83 ILE A CA 1
ATOM 630 C C . ILE A 1 83 ? 0.233 5.522 1.414 1.00 92.75 83 ILE A C 1
ATOM 632 O O . ILE A 1 83 ? 0.726 4.409 1.625 1.00 92.75 83 ILE A O 1
ATOM 636 N N . PHE A 1 84 ? 0.942 6.519 0.872 1.00 92.62 84 PHE A N 1
ATOM 637 C CA . PHE A 1 84 ? 2.359 6.483 0.500 1.00 92.62 84 PHE A CA 1
ATOM 638 C C . PHE A 1 84 ? 2.783 5.165 -0.173 1.00 92.62 84 PHE A C 1
ATOM 640 O O . PHE A 1 84 ? 2.263 4.789 -1.227 1.00 92.62 84 PHE A O 1
ATOM 647 N N . SER A 1 85 ? 3.747 4.451 0.417 1.00 94.31 85 SER A N 1
ATOM 648 C CA . SER A 1 85 ? 4.325 3.225 -0.137 1.00 94.31 85 SER A CA 1
ATOM 649 C C . SER A 1 85 ? 3.337 2.074 -0.295 1.00 94.31 85 SER A C 1
ATOM 651 O O . SER A 1 85 ? 3.625 1.191 -1.097 1.00 94.31 85 SER A O 1
ATOM 653 N N . SER A 1 86 ? 2.165 2.108 0.344 1.00 95.75 86 SER A N 1
ATOM 654 C CA . SER A 1 86 ? 1.098 1.126 0.096 1.00 95.75 86 SER A CA 1
ATOM 655 C C . SER A 1 86 ? 0.643 1.126 -1.370 1.00 95.75 86 SER A C 1
ATOM 657 O O . SER A 1 86 ? 0.224 0.097 -1.896 1.00 95.75 86 SER A O 1
ATOM 659 N N . THR A 1 87 ? 0.829 2.245 -2.082 1.00 95.50 87 THR A N 1
ATOM 660 C CA . THR A 1 87 ? 0.608 2.350 -3.535 1.00 95.50 87 THR A CA 1
ATOM 661 C C . THR A 1 87 ? 1.396 1.296 -4.320 1.00 95.50 87 THR A C 1
ATOM 663 O O . THR A 1 87 ? 0.917 0.789 -5.331 1.00 95.50 87 THR A O 1
ATOM 666 N N . LYS A 1 88 ? 2.594 0.912 -3.854 1.00 94.88 88 LYS A N 1
ATOM 667 C CA . LYS A 1 88 ? 3.448 -0.070 -4.540 1.00 94.88 88 LYS A CA 1
ATOM 668 C C . LYS A 1 88 ? 2.789 -1.446 -4.619 1.00 94.88 88 LYS A C 1
ATOM 670 O O . LYS A 1 88 ? 2.928 -2.105 -5.640 1.00 94.88 88 LYS A O 1
ATOM 675 N N . THR A 1 89 ? 2.025 -1.851 -3.604 1.00 95.56 89 THR A N 1
ATOM 676 C CA . THR A 1 89 ? 1.270 -3.115 -3.623 1.00 95.56 89 THR A CA 1
ATOM 677 C C . THR A 1 8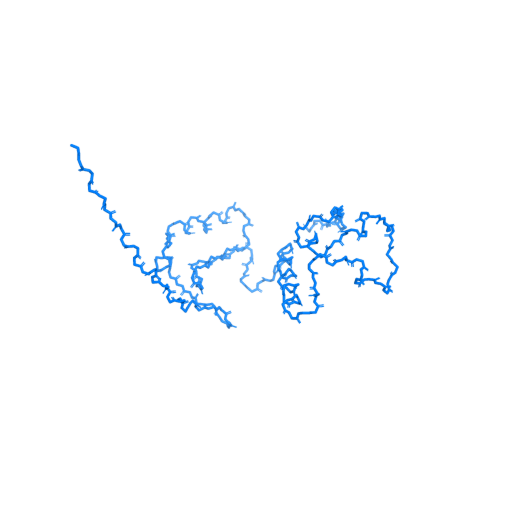9 ? 0.181 -3.104 -4.693 1.00 95.56 89 THR A C 1
ATOM 679 O O . THR A 1 89 ? -0.003 -4.099 -5.395 1.00 95.56 89 THR A O 1
ATOM 682 N N . VAL A 1 90 ? -0.503 -1.969 -4.874 1.00 96.50 90 VAL A N 1
ATOM 683 C CA . VAL A 1 90 ? -1.498 -1.800 -5.946 1.00 96.50 90 VAL A CA 1
ATOM 684 C C . VAL A 1 90 ? -0.822 -1.912 -7.312 1.00 96.50 90 VAL A C 1
ATOM 686 O O . VAL A 1 90 ? -1.258 -2.698 -8.148 1.00 96.50 90 VAL A O 1
ATOM 689 N N . ILE A 1 91 ? 0.291 -1.201 -7.519 1.00 96.69 91 ILE A N 1
ATOM 690 C CA . ILE A 1 91 ? 1.059 -1.268 -8.771 1.00 96.69 91 ILE A CA 1
ATOM 691 C C . ILE A 1 91 ? 1.597 -2.682 -9.030 1.00 96.69 91 ILE A C 1
ATOM 693 O O . ILE A 1 91 ? 1.447 -3.185 -10.138 1.00 96.69 91 ILE A O 1
ATOM 697 N N . GLY A 1 92 ? 2.155 -3.358 -8.024 1.00 96.81 92 GLY A N 1
ATOM 698 C CA . GLY A 1 92 ? 2.624 -4.741 -8.147 1.00 96.81 92 GLY A CA 1
ATOM 699 C C . GLY A 1 92 ? 1.500 -5.708 -8.529 1.00 96.81 92 GLY A C 1
ATOM 700 O O . GLY A 1 92 ? 1.689 -6.558 -9.396 1.00 96.81 92 GLY A O 1
ATOM 701 N N . THR A 1 93 ? 0.302 -5.524 -7.965 1.00 97.00 93 THR A N 1
ATOM 702 C CA . THR A 1 93 ? -0.890 -6.306 -8.338 1.00 97.00 93 THR A CA 1
ATOM 703 C C . THR A 1 93 ? -1.272 -6.072 -9.799 1.00 97.00 93 THR A C 1
ATOM 705 O O . THR A 1 93 ? -1.501 -7.034 -10.529 1.00 97.00 93 THR A O 1
ATOM 708 N N . LEU A 1 94 ? -1.285 -4.814 -10.251 1.00 97.31 94 LEU A N 1
ATOM 709 C CA . LEU A 1 94 ? -1.570 -4.471 -11.647 1.00 97.31 94 LEU A CA 1
ATOM 710 C C . LEU A 1 94 ? -0.539 -5.076 -12.608 1.00 97.31 94 LEU A C 1
ATOM 712 O O . LEU A 1 94 ? -0.922 -5.611 -13.644 1.00 97.31 94 LEU A O 1
ATOM 716 N N . VAL A 1 95 ? 0.750 -5.066 -12.256 1.00 97.06 95 VAL A N 1
ATOM 717 C CA . VAL A 1 95 ? 1.791 -5.743 -13.048 1.00 97.06 95 VAL A CA 1
ATOM 718 C C . VAL A 1 95 ? 1.536 -7.252 -13.106 1.00 97.06 95 VAL A C 1
ATOM 720 O O . VAL A 1 95 ? 1.629 -7.843 -14.179 1.00 97.06 95 VAL A O 1
ATOM 723 N N . GLY A 1 96 ? 1.135 -7.872 -11.992 1.00 96.19 96 GLY A N 1
ATOM 724 C CA . GLY A 1 96 ? 0.731 -9.280 -11.964 1.00 96.19 96 GLY A CA 1
ATOM 725 C C . GLY A 1 96 ? -0.462 -9.588 -12.877 1.00 96.19 96 GLY A C 1
ATOM 726 O O . GLY A 1 96 ? -0.477 -10.630 -13.530 1.00 96.19 96 GLY A O 1
ATOM 727 N N . MET A 1 97 ? -1.435 -8.676 -12.978 1.00 97.12 97 MET A N 1
ATOM 728 C CA . MET A 1 97 ? -2.560 -8.800 -13.915 1.00 97.12 97 MET A CA 1
ATOM 729 C C . MET A 1 97 ? -2.093 -8.701 -15.372 1.00 97.12 97 MET A C 1
ATOM 731 O O . MET A 1 97 ? -2.419 -9.569 -16.171 1.00 97.12 97 MET A O 1
ATOM 735 N N . VAL A 1 98 ? -1.268 -7.705 -15.703 1.00 96.31 98 VAL A N 1
ATOM 736 C CA . VAL A 1 98 ? -0.703 -7.518 -17.054 1.00 96.31 98 VAL A CA 1
ATOM 737 C C . VAL A 1 98 ? 0.138 -8.724 -17.490 1.00 96.31 98 VAL A C 1
ATOM 739 O O . VAL A 1 98 ? 0.075 -9.134 -18.650 1.00 96.31 98 VAL A O 1
ATOM 742 N N . TRP A 1 99 ? 0.899 -9.317 -16.565 1.00 96.06 99 TRP A N 1
ATOM 743 C CA . TRP A 1 99 ? 1.643 -10.553 -16.806 1.00 96.06 99 TRP A CA 1
ATOM 744 C C . TRP A 1 99 ? 0.713 -11.745 -17.045 1.00 96.06 99 TRP A C 1
ATOM 746 O O . TRP A 1 99 ? 0.879 -12.473 -18.021 1.00 96.06 99 TRP A O 1
ATOM 756 N N . LYS A 1 100 ? -0.316 -11.914 -16.204 1.00 96.19 100 LYS A N 1
ATOM 757 C CA . LYS A 1 100 ? -1.326 -12.968 -16.370 1.00 96.19 100 LYS A CA 1
ATOM 758 C C . LYS A 1 100 ? -2.064 -12.864 -17.710 1.00 96.19 100 LYS A C 1
ATOM 760 O O . LYS A 1 100 ? -2.349 -13.891 -18.321 1.00 96.19 100 LYS A O 1
ATOM 765 N N . ASP A 1 101 ? -2.343 -11.647 -18.162 1.00 96.38 101 ASP A N 1
ATOM 766 C CA . ASP A 1 101 ? -3.043 -11.373 -19.420 1.00 96.38 101 ASP A CA 1
ATOM 767 C C . ASP A 1 101 ? -2.115 -11.460 -20.651 1.00 96.38 101 ASP A C 1
ATOM 769 O O . ASP A 1 101 ? -2.553 -11.231 -21.778 1.00 96.38 101 ASP A O 1
ATOM 773 N N . GLY A 1 102 ? -0.828 -11.783 -20.463 1.00 95.25 102 GLY A N 1
ATOM 774 C CA . GLY A 1 102 ? 0.156 -11.953 -21.537 1.00 95.25 102 GLY A CA 1
ATOM 775 C C . GLY A 1 102 ? 0.614 -10.650 -22.200 1.00 95.25 102 GLY A C 1
ATOM 776 O O . GLY A 1 102 ? 1.328 -10.691 -23.198 1.00 95.25 102 GLY A O 1
ATOM 777 N N . SER A 1 103 ? 0.220 -9.495 -21.657 1.00 95.69 103 SER A N 1
ATOM 778 C CA . SER A 1 103 ? 0.662 -8.179 -22.140 1.00 95.69 103 SER A CA 1
ATOM 779 C C . SER A 1 103 ? 2.099 -7.855 -21.711 1.00 95.69 103 SER A C 1
ATOM 781 O O . SER A 1 103 ? 2.773 -7.066 -22.368 1.00 95.69 103 SER A O 1
ATOM 783 N N . LEU A 1 104 ? 2.574 -8.481 -20.628 1.00 96.44 104 LEU A N 1
ATOM 784 C CA . LEU A 1 104 ? 3.990 -8.589 -20.283 1.00 96.44 104 LEU A CA 1
ATOM 785 C C . LEU A 1 104 ? 4.423 -10.034 -20.543 1.00 96.44 104 LEU A C 1
ATOM 787 O O . LEU A 1 104 ? 3.887 -10.959 -19.941 1.00 96.44 104 LEU A O 1
ATOM 791 N N . ASP A 1 105 ? 5.390 -10.220 -21.431 1.00 94.19 105 ASP A N 1
ATOM 792 C CA . ASP A 1 105 ? 5.903 -11.526 -21.854 1.00 94.19 105 ASP A CA 1
ATOM 793 C C . ASP A 1 105 ? 6.664 -12.255 -20.734 1.00 94.19 105 ASP A C 1
ATOM 795 O O . ASP A 1 105 ? 6.483 -13.458 -20.542 1.00 94.19 105 ASP A O 1
ATOM 799 N N . ARG A 1 106 ? 7.512 -11.539 -19.984 1.00 96.31 106 ARG A N 1
ATOM 800 C CA . ARG A 1 106 ? 8.361 -12.109 -18.930 1.00 96.31 106 ARG A CA 1
ATOM 801 C C . ARG A 1 106 ? 8.788 -11.074 -17.891 1.00 96.31 106 ARG A C 1
ATOM 803 O O . ARG A 1 106 ? 8.937 -9.893 -18.185 1.00 96.31 106 ARG A O 1
ATOM 810 N N . LEU A 1 107 ? 9.012 -11.519 -16.655 1.00 96.81 107 LEU A N 1
ATOM 811 C CA . LEU A 1 107 ? 9.409 -10.629 -15.553 1.00 96.81 107 LEU A CA 1
ATOM 812 C C . LEU A 1 107 ? 10.884 -10.200 -15.640 1.00 96.81 107 LEU A C 1
ATOM 814 O O . LEU A 1 107 ? 11.249 -9.139 -15.142 1.00 96.81 107 LEU A O 1
ATOM 818 N N . ASP A 1 108 ? 11.732 -10.972 -16.317 1.00 97.44 108 ASP A N 1
ATOM 819 C CA . ASP A 1 108 ? 13.125 -10.620 -16.614 1.00 97.44 108 ASP A CA 1
ATOM 820 C C . ASP A 1 108 ? 13.267 -9.717 -17.860 1.00 97.44 108 ASP A C 1
ATOM 822 O O . ASP A 1 108 ? 14.377 -9.510 -18.349 1.00 97.44 108 ASP A O 1
ATOM 826 N N . HIS A 1 109 ? 12.170 -9.153 -18.383 1.00 97.62 109 HIS A N 1
ATOM 827 C CA . HIS A 1 109 ? 12.207 -8.218 -19.512 1.00 97.62 109 HIS A CA 1
ATOM 828 C C . HIS A 1 109 ? 12.986 -6.946 -19.121 1.00 97.62 109 HIS A C 1
ATOM 830 O O . HIS A 1 109 ? 12.667 -6.338 -18.089 1.00 97.62 109 HIS A O 1
ATOM 836 N N . PRO A 1 110 ? 13.986 -6.512 -19.915 1.00 97.50 110 PRO A N 1
ATOM 837 C CA . PRO A 1 110 ? 14.702 -5.259 -19.686 1.00 97.50 110 PRO A CA 1
ATOM 838 C C . PRO A 1 110 ? 13.781 -4.031 -19.667 1.00 97.50 110 PRO A C 1
ATOM 840 O O . PRO A 1 110 ? 13.072 -3.734 -20.620 1.00 97.50 110 PRO A O 1
ATOM 843 N N . VAL A 1 111 ? 13.827 -3.233 -18.602 1.00 96.62 111 VAL A N 1
ATOM 844 C CA . VAL A 1 111 ? 12.917 -2.084 -18.435 1.00 96.62 111 VAL A CA 1
ATOM 845 C C . VAL A 1 111 ? 13.083 -1.041 -19.543 1.00 96.62 111 VAL A C 1
ATOM 847 O O . VAL A 1 111 ? 12.123 -0.359 -19.895 1.00 96.62 111 VAL A O 1
ATOM 850 N N . LEU A 1 112 ? 14.292 -0.903 -20.097 1.00 96.81 112 LEU A N 1
ATOM 851 C CA . LEU A 1 112 ? 14.572 0.075 -21.150 1.00 96.81 112 LEU A CA 1
ATOM 852 C C . LEU A 1 112 ? 13.795 -0.189 -22.446 1.00 96.81 112 LEU A C 1
ATOM 854 O O . LEU A 1 112 ? 13.523 0.769 -23.168 1.00 96.81 112 LEU A O 1
ATOM 858 N N . ASP A 1 113 ? 13.390 -1.432 -22.709 1.00 95.75 113 ASP A N 1
ATOM 859 C CA . ASP A 1 113 ? 12.655 -1.793 -23.924 1.00 95.75 113 ASP A CA 1
ATOM 860 C C . ASP A 1 113 ? 11.262 -1.130 -23.956 1.00 95.75 113 ASP A C 1
ATOM 862 O O . ASP A 1 113 ? 10.784 -0.731 -25.019 1.00 95.75 113 ASP A O 1
ATOM 866 N N . PHE A 1 114 ? 10.655 -0.869 -22.788 1.00 95.12 114 PHE A N 1
ATOM 867 C CA . PHE A 1 114 ? 9.388 -0.128 -22.662 1.00 95.12 114 PHE A CA 1
ATOM 868 C C . PHE A 1 114 ? 9.509 1.383 -22.923 1.00 95.12 114 PHE A C 1
ATOM 870 O O . PHE A 1 114 ? 8.499 2.086 -22.930 1.00 95.12 114 PHE A O 1
ATOM 877 N N . PHE A 1 115 ? 10.726 1.899 -23.111 1.00 95.88 115 PHE A N 1
ATOM 878 C CA . PHE A 1 115 ? 11.005 3.318 -23.355 1.00 95.88 115 PHE A CA 1
ATOM 879 C C . PHE A 1 115 ? 11.762 3.544 -24.669 1.00 95.88 115 PHE A C 1
ATOM 881 O O . PHE A 1 115 ? 12.437 4.563 -24.820 1.00 95.88 115 PHE A O 1
ATOM 888 N N . ALA A 1 116 ? 11.667 2.609 -25.621 1.00 92.12 116 ALA A N 1
ATOM 889 C CA . ALA A 1 116 ? 12.360 2.681 -26.909 1.00 92.12 116 ALA A CA 1
ATOM 890 C C . ALA A 1 116 ? 12.028 3.948 -27.729 1.00 92.12 116 ALA A C 1
ATOM 892 O O . ALA A 1 116 ? 12.813 4.360 -28.581 1.00 92.12 116 ALA A O 1
ATOM 893 N N . ASP A 1 117 ? 10.889 4.590 -27.457 1.00 95.69 117 ASP A N 1
ATOM 894 C CA . ASP A 1 117 ? 10.430 5.840 -28.067 1.00 95.69 117 ASP A CA 1
ATOM 895 C C . ASP A 1 117 ? 10.958 7.110 -27.367 1.00 95.69 117 ASP A C 1
ATOM 897 O O . ASP A 1 117 ? 10.643 8.226 -27.788 1.00 95.69 117 ASP A O 1
ATOM 901 N N . ARG A 1 118 ? 11.758 6.982 -26.298 1.00 94.69 118 ARG A N 1
ATOM 902 C CA . ARG A 1 118 ? 12.214 8.111 -25.471 1.00 94.69 118 ARG A CA 1
ATOM 903 C C . ARG A 1 118 ? 13.728 8.190 -25.364 1.00 94.69 118 ARG A C 1
ATOM 905 O O . ARG A 1 118 ? 14.445 7.194 -25.345 1.00 94.69 118 ARG A O 1
ATOM 912 N N . HIS A 1 119 ? 14.227 9.410 -25.182 1.00 94.62 119 HIS A N 1
ATOM 913 C CA . HIS A 1 119 ? 15.614 9.613 -24.783 1.00 94.62 119 HIS A CA 1
ATOM 914 C C . HIS A 1 119 ? 15.783 9.334 -23.282 1.00 94.62 119 HIS A C 1
ATOM 916 O O . HIS A 1 119 ? 15.265 10.074 -22.443 1.00 94.62 119 HIS A O 1
ATOM 922 N N . VAL A 1 120 ? 16.537 8.286 -22.941 1.00 94.62 120 VAL A N 1
ATOM 923 C CA . VAL A 1 120 ? 16.890 7.943 -21.556 1.00 94.62 120 VAL A CA 1
ATOM 924 C C . VAL A 1 120 ? 18.314 8.414 -21.259 1.00 94.62 120 VAL A C 1
ATOM 926 O O . VAL A 1 120 ? 19.268 8.013 -21.920 1.00 94.62 120 VAL A O 1
ATOM 929 N N . ALA A 1 121 ? 18.476 9.257 -20.238 1.00 93.12 121 ALA A N 1
ATOM 930 C CA . ALA A 1 121 ? 19.782 9.784 -19.847 1.00 93.12 121 ALA A CA 1
ATOM 931 C C . ALA A 1 121 ? 20.656 8.735 -19.131 1.00 93.12 121 ALA A C 1
ATOM 933 O O . ALA A 1 121 ? 20.150 7.857 -18.420 1.00 93.12 121 ALA A O 1
ATOM 934 N N . ASN A 1 122 ? 21.983 8.897 -19.221 1.00 92.88 122 ASN A N 1
ATOM 935 C CA . ASN A 1 122 ? 22.989 8.145 -18.456 1.00 92.88 122 ASN A CA 1
ATOM 936 C C . ASN A 1 122 ? 22.845 6.616 -18.584 1.00 92.88 122 ASN A C 1
ATOM 938 O O . ASN A 1 122 ? 22.827 5.912 -17.572 1.00 92.88 122 ASN A O 1
ATOM 942 N N . VAL A 1 123 ? 22.623 6.102 -19.795 1.00 95.38 123 VAL A N 1
ATOM 943 C CA . VAL A 1 123 ? 22.507 4.656 -20.039 1.00 95.38 123 VAL A CA 1
ATOM 944 C C . VAL A 1 123 ? 23.894 4.016 -20.003 1.00 95.38 123 VAL A C 1
ATOM 946 O O . VAL A 1 123 ? 24.746 4.329 -20.829 1.00 95.38 123 VAL A O 1
ATOM 949 N N . ASP A 1 124 ? 24.100 3.109 -19.052 1.00 95.75 124 ASP A N 1
ATOM 950 C CA . ASP A 1 124 ? 25.270 2.239 -18.926 1.00 95.75 124 ASP A CA 1
ATOM 951 C C . ASP A 1 124 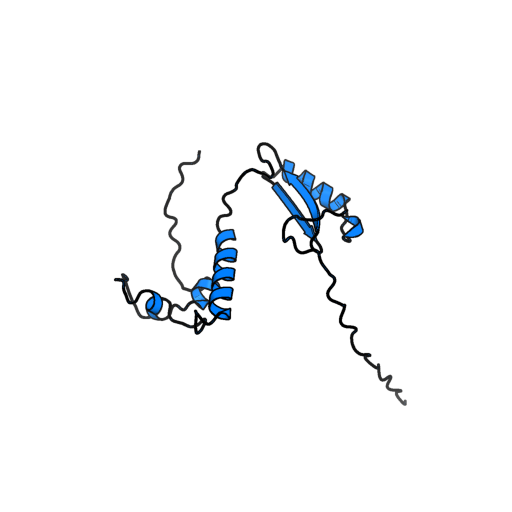? 24.828 0.764 -18.871 1.00 95.75 124 ASP A C 1
ATOM 953 O O . ASP A 1 124 ? 23.631 0.462 -18.902 1.00 95.75 124 ASP A O 1
ATOM 957 N N . ASP A 1 125 ? 25.775 -0.173 -18.800 1.00 97.25 125 ASP A N 1
ATOM 958 C CA . ASP A 1 125 ? 25.454 -1.608 -18.815 1.00 97.25 125 ASP A CA 1
ATOM 959 C C . ASP A 1 125 ? 24.646 -2.055 -17.590 1.00 97.25 125 ASP A C 1
ATOM 961 O O . ASP A 1 125 ? 23.831 -2.969 -17.689 1.00 97.25 125 ASP A O 1
ATOM 965 N N . ARG A 1 126 ? 24.785 -1.354 -16.458 1.00 96.44 126 ARG A N 1
ATOM 966 C CA . ARG A 1 126 ? 23.981 -1.611 -15.257 1.00 96.44 126 ARG A CA 1
ATOM 967 C C . ARG A 1 126 ? 22.524 -1.237 -15.496 1.00 96.44 126 ARG A C 1
ATOM 969 O O . ARG A 1 126 ? 21.643 -2.033 -15.201 1.00 96.44 126 ARG A O 1
ATOM 976 N N . LYS A 1 127 ? 22.263 -0.059 -16.076 1.00 96.19 127 LYS A N 1
ATOM 977 C CA . LYS A 1 127 ? 20.902 0.390 -16.396 1.00 96.19 127 LYS A CA 1
ATOM 978 C C . LYS A 1 127 ? 20.239 -0.489 -17.459 1.00 96.19 127 LYS A C 1
ATOM 980 O O . LYS A 1 127 ? 19.046 -0.748 -17.351 1.00 96.19 127 LYS A O 1
ATOM 985 N N . LYS A 1 128 ? 21.000 -0.974 -18.447 1.00 96.69 128 LYS A N 1
ATOM 986 C CA . LYS A 1 128 ? 20.503 -1.934 -19.452 1.00 96.69 128 LYS A CA 1
ATOM 987 C C . LYS A 1 128 ? 20.101 -3.280 -18.844 1.00 96.69 128 LYS A C 1
ATOM 989 O O . LYS A 1 128 ? 19.214 -3.931 -19.377 1.00 96.69 128 LYS A O 1
ATOM 994 N N . ALA A 1 129 ? 20.738 -3.684 -17.746 1.00 97.62 129 ALA A N 1
ATOM 995 C CA . ALA A 1 129 ? 20.463 -4.949 -17.069 1.00 97.62 129 ALA A CA 1
ATOM 996 C C . ALA A 1 129 ? 19.258 -4.901 -16.110 1.00 97.62 129 ALA A C 1
ATOM 998 O O . ALA A 1 129 ? 18.879 -5.940 -15.576 1.00 97.62 129 ALA A O 1
ATOM 999 N N . ILE A 1 130 ? 18.657 -3.729 -15.865 1.00 98.25 130 ILE A N 1
ATOM 1000 C CA . ILE A 1 130 ? 17.493 -3.611 -14.976 1.00 98.25 130 ILE A CA 1
ATOM 1001 C C . ILE A 1 130 ? 16.282 -4.272 -15.638 1.00 98.25 130 ILE A C 1
ATOM 1003 O O . ILE A 1 130 ? 15.862 -3.865 -16.721 1.00 98.25 130 ILE A O 1
ATOM 1007 N N . THR A 1 131 ? 15.684 -5.238 -14.947 1.00 98.38 131 THR A N 1
ATOM 1008 C CA . THR A 1 131 ? 14.475 -5.953 -15.382 1.00 98.38 131 THR A CA 1
ATOM 1009 C C . THR A 1 131 ? 13.225 -5.499 -14.629 1.00 98.38 131 THR A C 1
ATOM 1011 O O . THR A 1 131 ? 13.321 -4.831 -13.592 1.00 98.38 131 THR A O 1
ATOM 1014 N N . VAL A 1 132 ? 12.039 -5.878 -15.120 1.00 97.94 132 VAL A N 1
ATOM 1015 C CA . VAL A 1 132 ? 10.771 -5.649 -14.403 1.00 97.94 132 VAL A CA 1
ATOM 1016 C C . VAL A 1 132 ? 10.814 -6.275 -13.002 1.00 97.94 132 VAL A C 1
ATOM 1018 O O . VAL A 1 132 ? 10.447 -5.610 -12.033 1.00 97.94 132 VAL A O 1
ATOM 1021 N N . GLN A 1 133 ? 11.347 -7.493 -12.861 1.00 97.75 133 GLN A N 1
ATOM 1022 C CA . GLN A 1 133 ? 11.518 -8.170 -11.572 1.00 97.75 133 GLN A CA 1
ATOM 1023 C C . GLN A 1 133 ? 12.371 -7.345 -10.600 1.00 97.75 133 GLN A C 1
ATOM 1025 O O . GLN A 1 133 ? 12.016 -7.206 -9.434 1.00 97.75 133 GLN A O 1
ATOM 1030 N N . ASN A 1 134 ? 13.452 -6.713 -11.074 1.00 98.19 134 ASN A N 1
ATOM 1031 C CA . ASN A 1 134 ? 14.275 -5.866 -10.207 1.00 98.19 134 ASN A CA 1
ATOM 1032 C C . ASN A 1 134 ? 13.521 -4.639 -9.680 1.00 98.19 134 ASN A C 1
ATOM 1034 O O . ASN A 1 134 ? 13.847 -4.147 -8.601 1.00 98.19 134 ASN A O 1
ATOM 1038 N N . LEU A 1 135 ? 12.538 -4.122 -10.422 1.00 96.88 135 LEU A N 1
ATOM 1039 C CA . LEU A 1 135 ? 11.680 -3.041 -9.934 1.00 96.88 135 LEU A CA 1
ATOM 1040 C C . LEU A 1 135 ? 10.656 -3.546 -8.914 1.00 96.88 135 LEU A C 1
ATOM 1042 O O . LEU A 1 135 ? 10.444 -2.876 -7.906 1.00 96.88 135 LEU A O 1
ATOM 1046 N N . LEU A 1 136 ? 10.053 -4.715 -9.152 1.00 96.62 136 LEU A N 1
ATOM 1047 C CA . LEU A 1 136 ? 9.079 -5.329 -8.241 1.00 96.62 136 LEU A CA 1
ATOM 1048 C C . LEU A 1 136 ? 9.706 -5.714 -6.893 1.00 96.62 136 LEU A C 1
ATOM 1050 O O . LEU A 1 136 ? 9.092 -5.491 -5.851 1.00 96.62 136 LEU A O 1
ATOM 1054 N N . ASP A 1 137 ? 10.947 -6.201 -6.916 1.00 96.00 137 ASP A N 1
ATOM 1055 C CA . ASP A 1 137 ? 11.681 -6.633 -5.720 1.00 96.00 137 ASP A CA 1
ATOM 1056 C C . ASP A 1 137 ? 12.541 -5.525 -5.103 1.00 96.00 137 ASP A C 1
ATOM 1058 O O . ASP A 1 137 ? 13.247 -5.752 -4.121 1.00 96.00 137 ASP A O 1
ATOM 1062 N N . MET A 1 138 ? 12.502 -4.313 -5.668 1.00 95.44 138 MET A N 1
ATOM 1063 C CA . MET A 1 138 ? 13.301 -3.169 -5.213 1.00 95.44 138 MET A CA 1
ATOM 1064 C C . MET A 1 138 ? 14.826 -3.426 -5.246 1.00 95.44 138 MET A C 1
ATOM 1066 O O . MET A 1 138 ? 15.574 -2.874 -4.441 1.00 95.44 138 MET A O 1
ATOM 1070 N N . THR A 1 139 ? 15.314 -4.224 -6.203 1.00 96.88 139 THR A N 1
ATOM 1071 C CA . THR A 1 139 ? 16.737 -4.591 -6.371 1.00 96.88 139 THR A CA 1
ATOM 1072 C C . THR A 1 139 ? 17.392 -3.972 -7.613 1.00 96.88 139 THR A C 1
ATOM 1074 O O . THR A 1 139 ? 18.392 -4.485 -8.111 1.00 96.88 139 THR A O 1
ATOM 1077 N N . SER A 1 140 ? 16.834 -2.893 -8.163 1.00 95.81 140 SER A N 1
ATOM 1078 C CA . SER A 1 140 ? 17.332 -2.259 -9.398 1.00 95.81 140 SER A CA 1
ATOM 1079 C C . SER A 1 140 ? 18.644 -1.486 -9.236 1.00 95.81 140 SER A C 1
ATOM 1081 O O . SER A 1 140 ? 19.255 -1.099 -10.230 1.00 95.81 140 SER A O 1
ATOM 1083 N N . GLY A 1 141 ? 19.061 -1.221 -7.995 1.00 94.12 141 GLY A N 1
ATOM 1084 C CA . GLY A 1 141 ? 20.229 -0.390 -7.693 1.00 94.12 141 GLY A CA 1
ATOM 1085 C C . GLY A 1 141 ? 20.021 1.102 -7.982 1.00 94.12 141 GLY A C 1
ATOM 1086 O O . GLY A 1 141 ? 20.989 1.859 -7.990 1.00 94.12 141 GLY A O 1
ATOM 1087 N N . LEU A 1 142 ? 18.781 1.533 -8.240 1.00 91.81 142 LEU A N 1
ATOM 1088 C CA . LEU A 1 142 ? 18.445 2.946 -8.385 1.00 91.81 142 LEU A CA 1
ATOM 1089 C C . LEU A 1 142 ? 18.384 3.626 -7.014 1.00 91.81 142 LEU A C 1
ATOM 1091 O O . LEU A 1 142 ? 17.629 3.209 -6.137 1.00 91.81 142 LEU A O 1
ATOM 1095 N N . ASP A 1 143 ? 19.129 4.720 -6.867 1.00 88.81 143 ASP A N 1
ATOM 1096 C CA . ASP A 1 143 ? 19.064 5.549 -5.669 1.00 88.81 143 ASP A CA 1
ATOM 1097 C C . ASP A 1 143 ? 17.730 6.294 -5.581 1.00 88.81 143 ASP A C 1
ATOM 1099 O O . ASP A 1 143 ? 17.292 6.963 -6.524 1.00 88.81 143 ASP A O 1
ATOM 1103 N N . TRP A 1 144 ? 17.120 6.258 -4.398 1.00 83.81 144 TRP A N 1
ATOM 1104 C CA . TRP A 1 144 ? 16.006 7.137 -4.075 1.00 83.81 144 TRP A CA 1
ATOM 1105 C C . TRP A 1 144 ? 16.527 8.520 -3.682 1.00 83.81 144 TRP A C 1
ATOM 1107 O O . TRP A 1 144 ? 17.198 8.684 -2.662 1.00 83.81 144 TRP A O 1
ATOM 1117 N N . LYS A 1 145 ? 16.169 9.542 -4.462 1.00 80.31 145 LYS A N 1
ATOM 1118 C CA . LYS A 1 145 ? 16.361 10.944 -4.081 1.00 80.31 145 LYS A CA 1
ATOM 1119 C C . LYS A 1 145 ? 15.012 11.529 -3.697 1.00 80.31 145 LYS A C 1
ATOM 1121 O O . LYS A 1 145 ? 14.139 11.667 -4.549 1.00 80.31 145 LYS A O 1
ATOM 1126 N N . GLN A 1 146 ? 14.848 11.889 -2.425 1.00 73.62 146 GLN A N 1
ATOM 1127 C CA . GLN A 1 146 ? 13.643 12.568 -1.961 1.00 73.62 146 GLN A CA 1
ATOM 1128 C C . GLN A 1 146 ? 13.588 13.976 -2.570 1.00 73.62 146 GLN A C 1
ATOM 1130 O O . GLN A 1 146 ? 14.217 14.913 -2.084 1.00 73.62 146 GLN A O 1
ATOM 1135 N N . GLY A 1 147 ? 12.860 14.117 -3.676 1.00 63.50 147 GLY A N 1
ATOM 1136 C CA . GLY A 1 147 ? 12.427 15.414 -4.176 1.00 63.50 147 GLY A CA 1
ATOM 1137 C C . GLY A 1 147 ? 11.229 15.866 -3.351 1.00 63.50 147 GLY A C 1
ATOM 1138 O O . GLY A 1 147 ? 10.281 15.100 -3.228 1.00 63.50 147 GLY A O 1
ATOM 1139 N N . LEU A 1 148 ? 11.283 17.097 -2.830 1.00 52.97 148 LEU A N 1
ATOM 1140 C CA . LEU A 1 148 ? 10.339 17.760 -1.912 1.00 52.97 148 LEU A CA 1
ATOM 1141 C C . LEU A 1 148 ? 10.742 17.658 -0.431 1.00 52.97 148 LEU A C 1
ATOM 1143 O O . LEU A 1 148 ? 10.303 16.788 0.318 1.00 52.97 148 LEU A O 1
ATOM 1147 N N . THR A 1 149 ? 11.519 18.642 0.025 1.00 51.06 149 THR A N 1
ATOM 1148 C CA . THR A 1 149 ? 11.453 19.117 1.410 1.00 51.06 149 THR A CA 1
ATOM 1149 C C . THR A 1 149 ? 10.029 19.620 1.633 1.00 51.06 149 THR A C 1
ATOM 1151 O O . THR A 1 149 ? 9.679 20.725 1.219 1.00 51.06 149 THR A O 1
ATOM 1154 N N . ALA A 1 150 ? 9.169 18.802 2.235 1.00 50.66 150 ALA A N 1
ATOM 1155 C CA . ALA A 1 150 ? 7.877 19.285 2.690 1.00 50.66 150 ALA A CA 1
ATOM 1156 C C . ALA A 1 150 ? 8.140 20.414 3.700 1.00 50.66 150 ALA A C 1
ATOM 1158 O O . ALA A 1 150 ? 8.790 20.196 4.727 1.00 50.66 150 ALA A O 1
ATOM 1159 N N . LYS A 1 151 ? 7.654 21.632 3.424 1.00 48.84 151 LYS A N 1
ATOM 1160 C CA . LYS A 1 151 ? 7.404 22.576 4.516 1.00 48.84 151 LYS A CA 1
ATOM 1161 C C . LYS A 1 151 ? 6.430 21.857 5.442 1.00 48.84 151 LYS A C 1
ATOM 1163 O O . LYS A 1 151 ? 5.309 21.570 5.024 1.00 48.84 151 LYS A O 1
ATOM 1168 N N . ARG A 1 152 ? 6.890 21.515 6.650 1.00 46.41 152 ARG A N 1
ATOM 1169 C CA . ARG A 1 152 ? 6.007 21.054 7.724 1.00 46.41 152 ARG A CA 1
ATOM 1170 C C . ARG A 1 152 ? 4.870 22.073 7.828 1.00 46.41 152 ARG A C 1
ATOM 1172 O O . ARG A 1 152 ? 5.153 23.273 7.866 1.00 46.41 152 ARG A O 1
ATOM 1179 N N . ARG A 1 153 ? 3.630 21.591 7.742 1.00 48.09 153 ARG A N 1
ATOM 1180 C CA . ARG A 1 153 ? 2.466 22.381 8.143 1.00 48.09 153 ARG A CA 1
ATOM 1181 C C . ARG A 1 153 ? 2.529 22.634 9.642 1.00 48.09 153 ARG A C 1
ATOM 1183 O O . ARG A 1 153 ? 3.096 21.764 10.343 1.00 48.09 153 ARG A O 1
#

Radius of gyration: 24.9 Å; chains: 1; bounding box: 45×81×54 Å

Sequence (153 aa):
MSAMLAAAHVGPARAQTADQSPWPTKEWLTSTPEEQGMDSAALARLVAYGTGHDFDSLLVVRHGRIVTEAYYAPYTGDLQHEIFSSTKTVIGTLVGMVWKDGSLDRLDHPVLDFFADRHVANVDDRKKAITVQNLLDMTSGLDWKQGLTAKRR

Foldseek 3Di:
DDDDDDDDPPDPPPPPDPPPLPACPPDFAADECVVLPHDPVVVVVVLVVCQVPVDQWDWDDGSRHTHDIDGYPPHDPPDDDDPPPVVLVVVLVVVVVCVVVCVDVDQQAFPCVVVPVDDDPPDDPLSRRQGNVCVNVVNSPDDDDDDDPDPDD